Protein AF-A0AAV8ZQB9-F1 (afdb_monomer)

pLDDT: mean 94.6, std 6.57, range [67.31, 98.44]

Sequence (59 aa):
MKWFHGHLSGKEAEKLILDRGKNGSFLVRESQSKPGDFVLSVRTDDKVTHVMIRCTPVS

Solvent-accessible surface area (backbone atoms only — not comparable to full-atom values): 3524 Å² total; per-residue (Å²): 130,79,49,71,59,46,92,43,55,71,69,58,50,44,50,51,43,67,76,74,40,57,68,72,34,59,37,36,24,40,27,87,92,44,79,79,24,33,30,43,38,35,29,56,71,97,42,68,47,79,44,81,44,79,67,72,83,84,128

Nearest PDB structures (foldseek):
  5x94-ass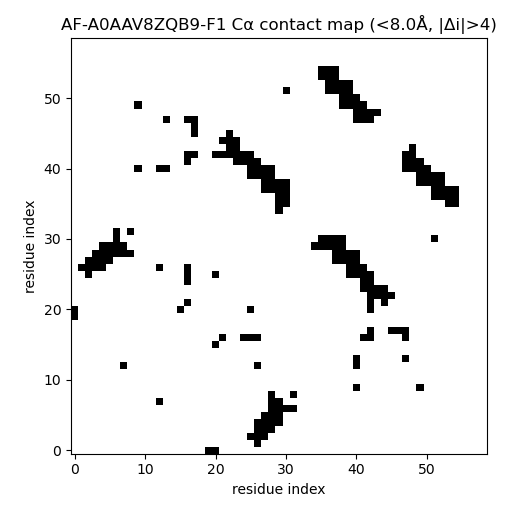embly1_A  TM=9.648E-01  e=2.841E-08  Homo sapiens
  5ibs-assembly1_A  TM=9.749E-01  e=4.246E-08  Homo sapiens
  7vxg-assembly4_D  TM=9.803E-01  e=4.246E-08  Homo sapiens
  8wx7-assembly2_B  TM=9.281E-01  e=4.134E-07  Homo sapiens
  6wo2-assembly2_B  TM=9.236E-01  e=6.014E-06  Homo sapiens

Organism: NCBI:txid1586634

Structure (mmCIF, N/CA/C/O backbone):
data_AF-A0AAV8ZQB9-F1
#
_entry.id   AF-A0AAV8ZQB9-F1
#
loop_
_atom_site.group_PDB
_atom_site.id
_atom_site.type_symbol
_atom_site.label_atom_id
_atom_site.label_alt_id
_atom_site.label_comp_id
_atom_site.label_asym_id
_atom_site.label_entity_id
_atom_site.label_seq_id
_atom_site.pdbx_PDB_ins_code
_atom_site.Cartn_x
_atom_site.Cartn_y
_atom_site.Cartn_z
_atom_site.occupancy
_atom_site.B_iso_or_equiv
_atom_site.auth_seq_id
_atom_site.auth_comp_id
_atom_site.auth_asym_id
_atom_site.auth_atom_id
_atom_site.pdbx_PDB_model_num
ATOM 1 N N . MET A 1 1 ? -13.403 2.587 -1.262 1.00 76.69 1 MET A N 1
ATOM 2 C CA . MET A 1 1 ? -12.160 3.256 -1.707 1.00 76.69 1 MET A CA 1
ATOM 3 C C . MET A 1 1 ? -11.835 2.801 -3.115 1.00 76.69 1 MET A C 1
ATOM 5 O O . MET A 1 1 ? -12.205 1.685 -3.459 1.00 76.69 1 MET A O 1
ATOM 9 N N . LYS A 1 2 ? -11.173 3.636 -3.924 1.00 91.25 2 LYS A N 1
ATOM 10 C CA . LYS A 1 2 ? -10.559 3.141 -5.164 1.00 91.25 2 LYS A CA 1
ATOM 11 C C . LYS A 1 2 ? -9.460 2.143 -4.792 1.00 91.25 2 LYS A C 1
ATOM 13 O O . LYS A 1 2 ? -8.837 2.298 -3.745 1.00 91.25 2 LYS A O 1
ATOM 18 N N . TRP A 1 3 ? -9.276 1.113 -5.605 1.00 94.88 3 TRP A N 1
ATOM 19 C CA . TRP A 1 3 ? -8.322 0.040 -5.325 1.00 94.88 3 TRP A CA 1
ATOM 20 C C . TRP A 1 3 ? -6.943 0.321 -5.927 1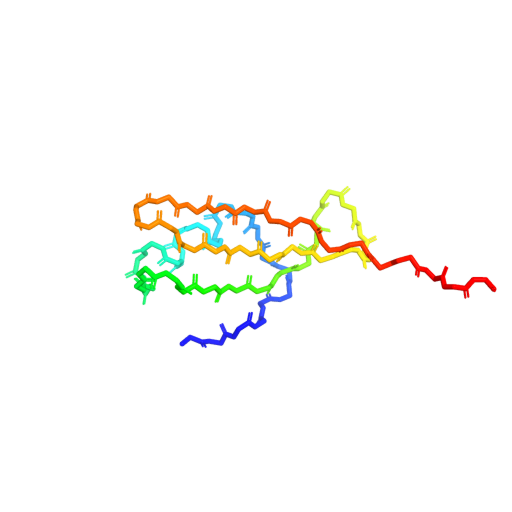.00 94.88 3 TRP A C 1
ATOM 22 O O . TRP A 1 3 ? -5.962 -0.152 -5.377 1.00 94.88 3 TRP A O 1
ATOM 32 N N . PHE A 1 4 ? -6.840 1.123 -6.991 1.00 97.25 4 PHE A N 1
ATOM 33 C CA . PHE A 1 4 ? -5.567 1.543 -7.585 1.00 97.25 4 PHE A CA 1
ATOM 34 C C . PHE A 1 4 ? -5.320 3.032 -7.368 1.00 97.25 4 PHE A C 1
ATOM 36 O O . PHE A 1 4 ? -6.221 3.844 -7.588 1.00 97.25 4 PHE A O 1
ATOM 43 N N . HIS A 1 5 ? -4.104 3.375 -6.942 1.00 96.81 5 HIS A N 1
ATOM 44 C CA . HIS A 1 5 ? -3.710 4.749 -6.605 1.00 96.81 5 HIS A CA 1
ATOM 45 C C . HIS A 1 5 ? -2.463 5.235 -7.351 1.00 96.81 5 HIS A C 1
ATOM 47 O O . HIS A 1 5 ? -2.014 6.345 -7.088 1.00 96.81 5 HIS A O 1
ATOM 53 N N . GLY A 1 6 ? -1.916 4.451 -8.290 1.00 96.31 6 GLY A N 1
ATOM 54 C CA . GLY A 1 6 ? -0.747 4.853 -9.079 1.00 96.31 6 GLY A CA 1
ATOM 55 C C . GLY A 1 6 ? 0.434 5.244 -8.190 1.00 96.31 6 GLY A C 1
ATOM 56 O O . GLY A 1 6 ? 0.821 4.477 -7.304 1.00 96.31 6 GLY A O 1
ATOM 57 N N . HIS A 1 7 ? 0.967 6.446 -8.399 1.00 96.00 7 HIS A N 1
ATOM 58 C CA . HIS A 1 7 ? 2.087 7.006 -7.646 1.00 96.00 7 HIS A CA 1
ATOM 59 C C . HIS A 1 7 ? 1.683 7.424 -6.218 1.00 96.00 7 HIS A C 1
ATOM 61 O O . HIS A 1 7 ? 1.559 8.605 -5.903 1.00 96.00 7 HIS A O 1
ATOM 67 N N . LEU A 1 8 ? 1.479 6.440 -5.343 1.00 97.69 8 LEU A N 1
ATOM 68 C CA . LEU A 1 8 ? 1.221 6.628 -3.916 1.00 97.69 8 LEU A CA 1
ATOM 69 C C . LEU A 1 8 ? 2.391 6.049 -3.113 1.00 97.69 8 LEU A C 1
ATOM 71 O O . LEU A 1 8 ? 2.856 4.940 -3.401 1.00 97.69 8 LEU A O 1
ATOM 75 N N . SER A 1 9 ? 2.866 6.759 -2.091 1.00 97.88 9 SER A N 1
ATOM 76 C CA . SER A 1 9 ? 3.914 6.226 -1.215 1.00 97.88 9 SER A CA 1
ATOM 77 C C . SER A 1 9 ? 3.375 5.164 -0.250 1.00 97.88 9 SER A C 1
ATOM 79 O O . SER A 1 9 ? 2.172 5.049 -0.006 1.00 97.88 9 SER A O 1
ATOM 81 N N . GLY A 1 10 ? 4.281 4.379 0.345 1.00 97.38 10 GLY A N 1
ATOM 82 C CA . GLY A 1 10 ? 3.917 3.419 1.394 1.00 97.38 10 GLY A CA 1
ATOM 83 C C . GLY A 1 10 ? 3.235 4.088 2.589 1.00 97.38 10 GLY A C 1
ATOM 84 O O . GLY A 1 10 ? 2.161 3.657 2.988 1.00 97.38 10 GLY A O 1
ATOM 85 N N . LYS A 1 11 ? 3.792 5.202 3.078 1.00 97.94 11 LYS A N 1
ATOM 86 C CA . LYS A 1 11 ? 3.242 5.951 4.220 1.00 97.94 11 LYS A CA 1
ATOM 87 C C . LYS A 1 11 ? 1.858 6.538 3.940 1.00 97.94 11 LYS A C 1
ATOM 89 O O . LYS A 1 11 ? 0.986 6.509 4.805 1.00 97.94 11 LYS A O 1
ATOM 94 N N . GLU A 1 12 ? 1.634 7.071 2.740 1.00 97.94 12 GLU A N 1
ATOM 95 C CA . GLU A 1 12 ? 0.308 7.572 2.357 1.00 97.94 12 GLU A CA 1
ATOM 96 C C . GLU A 1 12 ? -0.706 6.431 2.239 1.00 97.94 12 GLU A C 1
ATOM 98 O O . GLU A 1 12 ? -1.850 6.586 2.664 1.00 97.94 12 GLU A O 1
ATOM 103 N N . ALA A 1 13 ? -0.283 5.271 1.722 1.00 97.94 13 ALA A N 1
ATOM 104 C CA . ALA A 1 13 ? -1.116 4.075 1.667 1.00 97.94 13 ALA A CA 1
ATOM 105 C C . ALA A 1 13 ? -1.496 3.570 3.065 1.00 97.94 13 ALA A C 1
ATOM 107 O O . ALA A 1 13 ? -2.667 3.264 3.291 1.0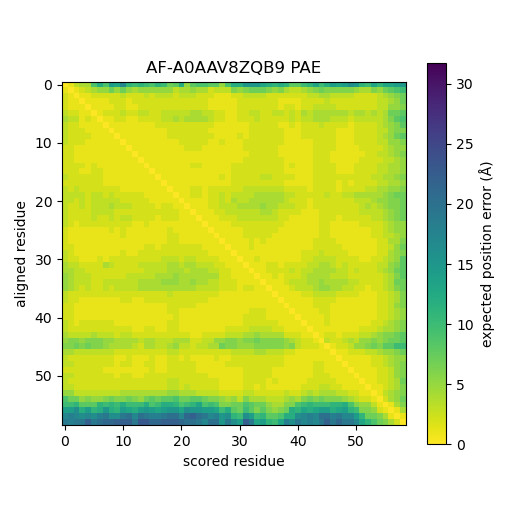0 97.94 13 ALA A O 1
ATOM 108 N N . GLU A 1 14 ? -0.537 3.519 3.996 1.00 98.00 14 GLU A N 1
ATOM 109 C CA . GLU A 1 14 ? -0.768 3.161 5.401 1.00 98.00 14 GLU A CA 1
ATOM 110 C C . GLU A 1 14 ? -1.816 4.076 6.030 1.00 98.00 14 GLU A C 1
ATOM 112 O O . GLU A 1 14 ? -2.850 3.599 6.498 1.00 98.00 14 GLU A O 1
ATOM 117 N N . LYS A 1 15 ? -1.588 5.394 5.963 1.00 97.75 15 LYS A N 1
ATOM 118 C CA . LYS A 1 15 ? -2.512 6.396 6.500 1.00 97.75 15 LYS A CA 1
ATOM 119 C C . LYS A 1 15 ? -3.911 6.235 5.911 1.00 97.75 15 LYS A C 1
ATOM 121 O O . LYS A 1 15 ? -4.889 6.159 6.644 1.00 97.75 15 LYS A O 1
ATOM 126 N N . LEU A 1 16 ? -4.020 6.132 4.587 1.00 97.31 16 LEU A N 1
ATOM 127 C CA . LEU A 1 16 ? -5.312 6.039 3.915 1.00 97.31 16 LEU A CA 1
ATOM 128 C C . LEU A 1 16 ? -6.094 4.782 4.328 1.00 97.31 16 LEU A C 1
ATOM 130 O O . LEU A 1 16 ? -7.298 4.859 4.583 1.00 97.31 16 LEU A O 1
ATOM 134 N N . ILE A 1 17 ? -5.421 3.632 4.388 1.00 97.06 17 ILE A N 1
ATOM 135 C CA . ILE A 1 17 ? -6.028 2.353 4.766 1.00 97.06 17 ILE A CA 1
ATOM 136 C C . ILE A 1 17 ? -6.412 2.315 6.248 1.00 97.06 17 ILE A C 1
ATOM 138 O O . ILE A 1 17 ? -7.471 1.775 6.576 1.00 97.06 17 ILE A O 1
ATOM 142 N N . LEU A 1 18 ? -5.587 2.866 7.138 1.00 96.88 18 LEU A N 1
ATOM 143 C CA . LEU A 1 18 ? -5.878 2.896 8.571 1.00 96.88 18 LEU A CA 1
ATOM 144 C C . LEU A 1 18 ? -7.018 3.872 8.893 1.00 96.88 18 LEU A C 1
ATOM 146 O O . LEU A 1 18 ? -7.914 3.512 9.656 1.00 96.88 18 LEU A O 1
ATOM 150 N N . ASP A 1 19 ? -7.044 5.040 8.243 1.00 96.38 19 ASP A N 1
ATOM 151 C CA . ASP A 1 19 ? -8.052 6.081 8.482 1.00 96.38 19 ASP A CA 1
ATOM 152 C C . ASP A 1 19 ? -9.427 5.721 7.899 1.00 96.38 19 ASP A C 1
ATOM 154 O O . ASP A 1 19 ? -10.461 6.086 8.455 1.00 96.38 19 ASP A O 1
ATOM 158 N N . ARG A 1 20 ? -9.465 5.059 6.732 1.00 95.38 20 ARG A N 1
ATOM 159 C CA . ARG A 1 20 ? -10.712 4.877 5.958 1.00 95.38 20 ARG A CA 1
ATOM 160 C C . ARG A 1 20 ? -11.063 3.427 5.649 1.00 95.38 20 ARG A C 1
ATOM 162 O O . ARG A 1 20 ? -12.155 3.156 5.148 1.00 95.38 20 ARG A O 1
ATOM 169 N N . GLY A 1 21 ? -10.123 2.508 5.831 1.00 94.88 21 GLY A N 1
ATOM 170 C CA . GLY A 1 21 ? -10.304 1.086 5.562 1.00 94.88 21 GLY A CA 1
ATOM 171 C C . GLY A 1 21 ? -10.745 0.330 6.809 1.00 94.88 21 GLY A C 1
ATOM 172 O O . GLY A 1 21 ? -10.591 0.789 7.931 1.00 94.88 21 GLY A O 1
ATOM 173 N N . LYS A 1 22 ? -11.261 -0.875 6.603 1.00 95.94 22 LYS A N 1
ATOM 174 C CA . LYS A 1 22 ? -11.491 -1.895 7.638 1.00 95.94 22 LYS A CA 1
ATOM 175 C C . LYS A 1 22 ? -10.480 -3.033 7.498 1.00 95.94 22 LYS A C 1
ATOM 177 O O . LYS A 1 22 ? -9.787 -3.093 6.481 1.00 95.94 22 L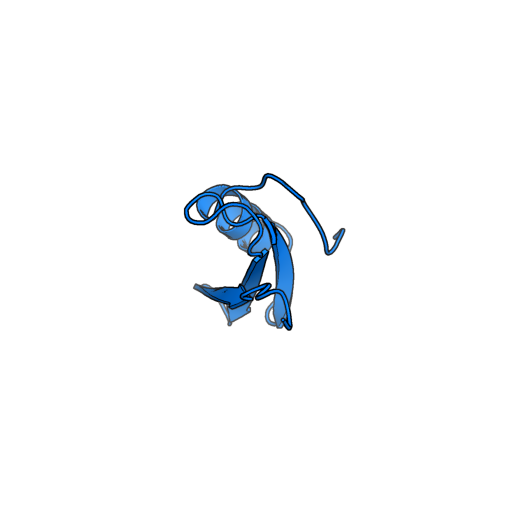YS A O 1
ATOM 182 N N . ASN A 1 23 ? -10.417 -3.945 8.466 1.00 97.12 23 ASN A N 1
ATOM 183 C CA . ASN A 1 23 ? -9.587 -5.147 8.348 1.00 97.12 23 ASN A CA 1
ATOM 184 C C . ASN A 1 23 ? -9.832 -5.864 7.000 1.00 97.12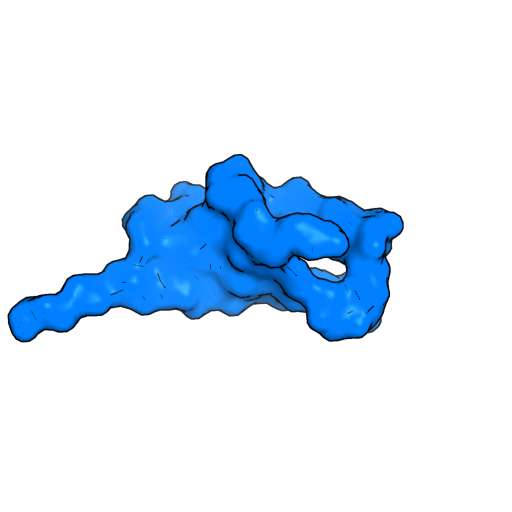 23 ASN A C 1
ATOM 186 O O . ASN A 1 23 ? -10.979 -5.964 6.553 1.00 97.12 23 ASN A O 1
ATOM 190 N N . GLY A 1 24 ? -8.762 -6.274 6.317 1.00 96.31 24 GLY A N 1
ATOM 191 C CA . GLY A 1 24 ? -8.803 -6.830 4.960 1.00 96.31 24 GLY A CA 1
ATOM 192 C C . GLY A 1 24 ? -8.944 -5.806 3.822 1.00 96.31 24 GLY A C 1
ATOM 193 O O . GLY A 1 24 ? -8.938 -6.190 2.654 1.00 96.31 24 GLY A O 1
ATOM 194 N N . SER A 1 25 ? -9.060 -4.503 4.111 1.00 97.44 25 SER A N 1
ATOM 195 C CA . SER A 1 25 ? -9.015 -3.471 3.063 1.00 97.44 25 SER A CA 1
ATOM 196 C C . SER A 1 25 ? -7.637 -3.420 2.425 1.00 97.44 25 SER A C 1
ATOM 198 O O . SER A 1 25 ? -6.625 -3.576 3.105 1.00 97.44 25 SER A O 1
ATOM 200 N N . PHE A 1 26 ? -7.600 -3.145 1.127 1.00 98.06 26 PHE A N 1
ATOM 201 C CA . PHE A 1 26 ? -6.359 -3.103 0.376 1.00 98.06 26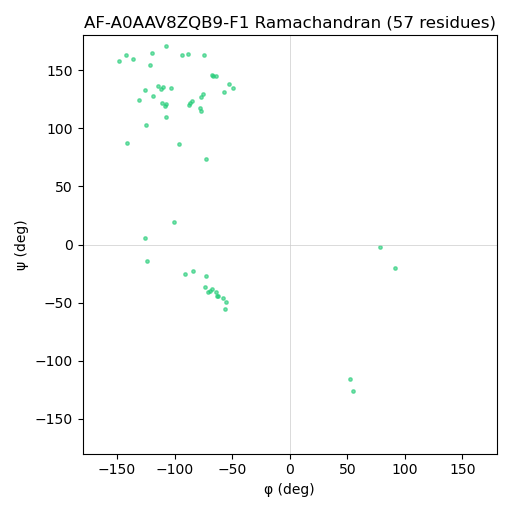 PHE A CA 1
ATOM 202 C C . PHE A 1 26 ? -6.357 -1.989 -0.666 1.00 98.06 26 PHE A C 1
ATOM 204 O O . PHE A 1 26 ? -7.405 -1.457 -1.046 1.00 98.06 26 PHE A O 1
ATOM 211 N N . LEU A 1 27 ? -5.159 -1.669 -1.144 1.00 98.38 27 LEU A N 1
ATOM 212 C CA . LEU A 1 27 ? -4.944 -0.885 -2.350 1.00 98.38 27 LEU A CA 1
ATOM 213 C C . LEU A 1 27 ? -3.661 -1.318 -3.056 1.00 98.38 27 LEU A C 1
ATOM 215 O O . LEU A 1 27 ? -2.747 -1.864 -2.441 1.00 98.38 27 LEU A O 1
ATOM 219 N N . VAL A 1 28 ? -3.589 -1.033 -4.348 1.00 98.31 28 VAL A N 1
ATOM 220 C CA . VAL A 1 28 ? -2.428 -1.231 -5.208 1.00 98.31 28 VAL A CA 1
ATOM 221 C C . VAL A 1 28 ? -1.856 0.133 -5.584 1.00 98.31 28 VAL A C 1
ATOM 223 O O . VAL A 1 28 ? -2.593 1.062 -5.929 1.00 98.31 28 VAL A O 1
ATOM 226 N N . ARG A 1 29 ? -0.533 0.243 -5.516 1.00 98.25 29 ARG A N 1
ATOM 227 C CA . ARG A 1 29 ? 0.250 1.431 -5.873 1.00 98.25 29 ARG A CA 1
ATOM 228 C C . ARG A 1 29 ? 1.470 1.026 -6.692 1.00 98.25 29 ARG A C 1
ATOM 230 O O . ARG A 1 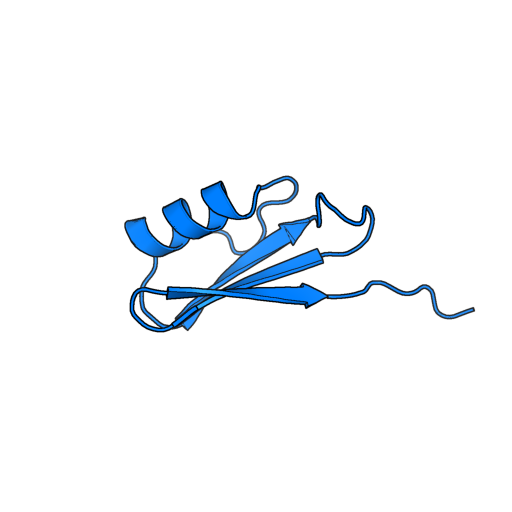29 ? 1.895 -0.126 -6.635 1.00 98.25 29 ARG A O 1
ATOM 237 N N . GLU A 1 30 ? 2.037 1.958 -7.433 1.00 97.88 30 GLU A N 1
ATOM 238 C CA . GLU A 1 30 ? 3.318 1.777 -8.113 1.00 97.88 30 GLU A CA 1
ATOM 239 C C . GLU A 1 30 ? 4.456 1.677 -7.090 1.00 97.88 30 GLU A C 1
ATOM 241 O O . GLU A 1 30 ? 4.435 2.291 -6.014 1.00 97.88 30 GLU A O 1
ATOM 246 N N . SER A 1 31 ? 5.463 0.871 -7.409 1.00 96.56 31 SER A N 1
ATOM 247 C CA . SER A 1 31 ? 6.670 0.777 -6.601 1.00 96.56 31 SER A CA 1
ATOM 248 C C . SER A 1 31 ? 7.572 1.985 -6.853 1.00 96.56 31 SER A C 1
ATOM 250 O O . SER A 1 31 ? 8.129 2.153 -7.934 1.00 96.56 31 SER A O 1
ATOM 252 N N . GLN A 1 32 ? 7.769 2.808 -5.822 1.00 95.38 32 GLN A N 1
ATOM 253 C CA . GLN A 1 32 ? 8.715 3.928 -5.879 1.00 95.38 32 GLN A CA 1
ATOM 254 C C . GLN A 1 32 ? 10.180 3.467 -5.834 1.00 95.38 32 GLN A C 1
ATOM 256 O O . GLN A 1 32 ? 11.053 4.154 -6.351 1.00 95.38 32 GLN A O 1
ATOM 261 N N . SER A 1 33 ? 10.466 2.311 -5.223 1.00 93.44 33 SER A N 1
ATOM 262 C CA . SER A 1 33 ? 11.830 1.772 -5.133 1.00 93.44 33 SER A CA 1
ATOM 263 C C . SER A 1 33 ? 12.248 0.980 -6.370 1.00 93.44 33 SER A C 1
ATOM 265 O O . SER A 1 33 ? 13.441 0.832 -6.623 1.00 93.44 33 SER A O 1
ATOM 267 N N . LYS A 1 34 ? 11.284 0.459 -7.134 1.00 93.94 34 LYS A N 1
ATOM 268 C CA . LYS A 1 34 ? 11.534 -0.305 -8.356 1.00 93.94 34 LYS A CA 1
ATOM 269 C C . LYS A 1 34 ? 10.487 0.044 -9.420 1.00 93.94 34 LYS A C 1
ATOM 271 O O . LYS A 1 34 ? 9.460 -0.628 -9.486 1.00 93.94 34 LYS A O 1
ATOM 276 N N . PRO A 1 35 ? 10.728 1.090 -10.231 1.00 93.75 35 PRO A N 1
ATOM 277 C CA . PRO A 1 35 ? 9.808 1.501 -11.287 1.00 93.75 35 PRO A CA 1
ATOM 278 C C . PRO A 1 35 ? 9.430 0.338 -12.213 1.00 93.75 35 PRO A C 1
ATOM 280 O O . PRO A 1 35 ? 10.283 -0.470 -12.578 1.00 93.75 35 PRO A O 1
ATOM 283 N N . GLY A 1 36 ? 8.149 0.257 -12.573 1.00 93.75 36 GLY A N 1
ATOM 284 C CA . GLY A 1 36 ? 7.578 -0.843 -13.360 1.00 93.75 36 GLY A CA 1
ATOM 285 C C . GLY A 1 36 ? 7.005 -1.993 -12.523 1.00 93.75 36 GLY A C 1
ATOM 286 O O . GLY A 1 36 ? 6.145 -2.713 -13.020 1.00 93.75 36 GLY A O 1
ATOM 287 N N . ASP A 1 37 ? 7.404 -2.132 -11.254 1.00 96.12 37 ASP A N 1
ATOM 288 C CA . ASP A 1 37 ? 6.754 -3.0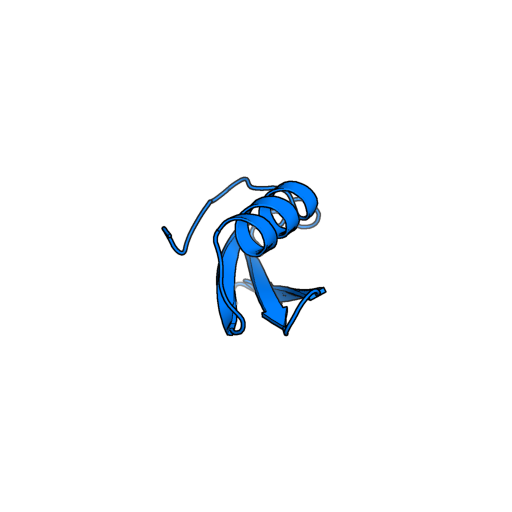42 -10.305 1.00 96.12 37 ASP A CA 1
ATOM 289 C C . ASP A 1 37 ? 5.591 -2.346 -9.571 1.00 96.12 37 ASP A C 1
ATOM 291 O O . ASP A 1 37 ? 5.496 -1.115 -9.501 1.00 96.12 37 ASP A O 1
ATOM 295 N N . PHE A 1 38 ? 4.729 -3.147 -8.947 1.00 97.88 38 PHE A N 1
ATOM 296 C CA . PHE A 1 38 ? 3.606 -2.679 -8.134 1.00 97.88 38 PHE A CA 1
ATOM 297 C C . PHE A 1 38 ? 3.726 -3.162 -6.689 1.00 97.88 38 PHE A C 1
ATOM 299 O O . PHE A 1 38 ? 4.476 -4.081 -6.367 1.00 97.88 38 PHE A O 1
ATOM 306 N N . VAL A 1 39 ? 2.953 -2.555 -5.795 1.00 98.31 39 VAL A N 1
ATOM 307 C CA . VAL A 1 39 ? 2.857 -2.949 -4.390 1.00 98.31 39 VAL A CA 1
ATOM 308 C C . VAL A 1 39 ? 1.392 -3.070 -3.995 1.00 98.31 39 VAL A C 1
ATOM 310 O O . VAL A 1 39 ? 0.632 -2.106 -4.100 1.00 98.31 39 VAL A O 1
ATOM 313 N N . LEU A 1 40 ? 1.009 -4.236 -3.482 1.00 98.44 40 LEU A N 1
ATOM 314 C CA . LEU A 1 40 ? -0.263 -4.460 -2.803 1.00 98.44 40 LEU A CA 1
ATOM 315 C C . LEU A 1 40 ? -0.092 -4.126 -1.317 1.00 98.44 40 LEU A C 1
ATOM 317 O O . LEU A 1 40 ? 0.730 -4.723 -0.630 1.00 98.44 40 LEU A O 1
ATOM 321 N N . SER A 1 41 ? -0.860 -3.164 -0.819 1.00 98.44 41 SER A N 1
ATOM 322 C CA . SER A 1 41 ? -0.873 -2.761 0.591 1.00 98.44 41 SER A CA 1
ATOM 323 C C . SER A 1 41 ? -2.174 -3.248 1.223 1.00 98.44 41 SER A C 1
ATOM 325 O O . SER A 1 41 ? -3.242 -2.885 0.734 1.00 98.44 41 SER A O 1
ATOM 327 N N . VAL A 1 42 ? -2.101 -4.072 2.270 1.00 98.25 42 VAL A N 1
ATOM 328 C CA . VAL A 1 42 ? -3.259 -4.748 2.887 1.00 98.25 42 VAL A CA 1
ATOM 329 C C . VAL A 1 42 ? -3.319 -4.450 4.378 1.00 98.25 42 VAL A C 1
ATOM 331 O O . VAL A 1 42 ? -2.313 -4.597 5.068 1.00 98.25 42 VAL A O 1
ATOM 334 N N . ARG A 1 43 ? -4.498 -4.079 4.885 1.00 97.75 43 ARG A N 1
ATOM 335 C CA . ARG A 1 43 ? -4.764 -3.962 6.322 1.00 97.75 43 ARG A CA 1
ATOM 336 C C . ARG A 1 43 ? -4.964 -5.333 6.949 1.00 97.75 43 ARG A C 1
ATOM 338 O O . ARG A 1 43 ? -5.856 -6.068 6.529 1.00 97.75 43 ARG A O 1
ATOM 345 N N . THR A 1 44 ? -4.214 -5.607 8.002 1.00 96.19 44 THR A N 1
ATOM 346 C CA . THR A 1 44 ? -4.418 -6.725 8.925 1.00 96.19 44 THR A CA 1
ATOM 347 C C . THR A 1 44 ? -4.513 -6.144 10.330 1.00 96.19 44 THR A C 1
ATOM 349 O O . THR A 1 44 ? -3.502 -5.726 10.899 1.00 96.19 44 THR A O 1
ATOM 352 N N . ASP A 1 45 ? -5.737 -6.053 10.839 1.00 92.25 45 ASP A N 1
ATOM 353 C CA . ASP A 1 45 ? -6.103 -5.352 12.071 1.00 92.25 45 ASP A CA 1
ATOM 354 C C . ASP A 1 45 ? -5.582 -3.911 12.058 1.00 92.25 45 ASP A C 1
ATOM 356 O O . ASP A 1 45 ? -5.985 -3.140 11.191 1.00 92.25 45 ASP A O 1
ATOM 360 N N . ASP A 1 46 ? -4.666 -3.537 12.947 1.00 92.00 46 ASP A N 1
ATOM 361 C CA . ASP A 1 46 ? -4.110 -2.177 13.021 1.00 92.00 46 ASP A CA 1
ATOM 362 C C . ASP A 1 46 ? -2.734 -2.046 12.365 1.00 92.00 46 ASP A C 1
ATOM 364 O O . ASP A 1 46 ? -1.980 -1.108 12.622 1.00 92.00 46 ASP A O 1
ATOM 368 N N . LYS A 1 47 ? -2.392 -2.998 11.495 1.00 96.00 47 LYS A N 1
ATOM 369 C CA . LYS A 1 47 ? -1.151 -2.996 10.722 1.00 96.00 47 LYS A CA 1
ATOM 370 C C . LYS A 1 47 ? -1.444 -3.029 9.235 1.00 96.00 47 LYS A C 1
ATOM 372 O O . LYS A 1 47 ? -2.474 -3.534 8.792 1.00 96.00 47 LYS A O 1
ATOM 377 N N . VAL A 1 48 ? -0.502 -2.516 8.456 1.00 98.06 48 VAL A N 1
ATOM 378 C CA . VAL A 1 48 ? -0.535 -2.597 6.998 1.00 98.06 48 VAL A CA 1
ATOM 379 C C . VAL A 1 48 ? 0.684 -3.375 6.529 1.00 98.06 48 VAL A C 1
ATOM 381 O O . VAL A 1 48 ? 1.812 -3.082 6.912 1.00 98.06 48 VAL A O 1
ATOM 384 N N . THR A 1 49 ? 0.441 -4.393 5.711 1.00 98.00 49 THR A N 1
ATOM 385 C CA . THR A 1 49 ? 1.479 -5.213 5.086 1.00 98.00 49 THR A CA 1
ATOM 386 C C . THR A 1 49 ? 1.633 -4.801 3.629 1.00 98.00 49 THR A C 1
ATOM 388 O O . THR A 1 49 ? 0.639 -4.650 2.918 1.00 98.00 49 THR A O 1
ATOM 391 N N . HIS A 1 50 ? 2.875 -4.646 3.170 1.00 97.94 50 HIS A N 1
ATOM 392 C CA . HIS A 1 50 ? 3.195 -4.324 1.781 1.00 97.94 50 HIS A CA 1
ATOM 393 C C . HIS A 1 50 ? 3.801 -5.536 1.073 1.00 97.94 50 HIS A C 1
ATOM 395 O O . HIS A 1 50 ? 4.865 -6.017 1.453 1.00 97.94 50 HIS A O 1
ATOM 401 N N . VAL A 1 51 ? 3.142 -6.002 0.016 1.00 97.81 51 VAL A N 1
ATOM 402 C CA . VAL A 1 51 ? 3.578 -7.132 -0.806 1.00 97.81 51 VAL A CA 1
ATOM 403 C C . VAL A 1 51 ? 3.990 -6.615 -2.181 1.00 97.81 51 VAL A C 1
ATOM 405 O O . VAL A 1 51 ? 3.197 -5.979 -2.874 1.00 97.81 51 VAL A O 1
ATOM 408 N N . MET A 1 52 ? 5.237 -6.873 -2.575 1.00 97.12 52 MET A N 1
ATOM 409 C CA . MET A 1 52 ? 5.759 -6.492 -3.891 1.00 97.12 52 MET A CA 1
ATOM 410 C C . MET A 1 52 ? 5.205 -7.422 -4.977 1.00 97.12 52 MET A C 1
ATOM 412 O O . MET A 1 52 ? 5.327 -8.641 -4.870 1.00 97.12 52 MET A O 1
ATOM 416 N N . ILE A 1 53 ? 4.666 -6.843 -6.046 1.00 96.94 53 ILE A N 1
ATOM 417 C CA . ILE A 1 53 ? 4.236 -7.534 -7.263 1.00 96.94 53 ILE A CA 1
ATOM 418 C C . ILE A 1 53 ? 5.247 -7.185 -8.353 1.00 96.94 53 ILE A C 1
ATOM 420 O O . ILE A 1 53 ? 5.311 -6.044 -8.808 1.00 96.94 53 ILE A O 1
ATOM 424 N N . ARG A 1 54 ? 6.060 -8.169 -8.749 1.00 94.00 54 ARG A N 1
ATOM 425 C CA . ARG A 1 54 ? 7.084 -7.979 -9.781 1.00 94.00 54 ARG A CA 1
ATOM 426 C C . ARG A 1 54 ? 6.473 -8.163 -11.162 1.00 94.00 54 ARG A C 1
ATOM 428 O O . ARG A 1 54 ? 5.956 -9.238 -11.456 1.00 94.00 54 ARG A O 1
ATOM 435 N N . CYS A 1 55 ? 6.591 -7.153 -12.013 1.00 87.88 55 CYS A N 1
ATOM 436 C CA . CYS A 1 55 ? 6.241 -7.271 -13.423 1.00 87.88 55 CYS A CA 1
ATOM 437 C C . CYS A 1 55 ? 7.515 -7.580 -14.205 1.00 87.88 55 CYS A C 1
ATOM 439 O O . CYS A 1 55 ? 8.215 -6.693 -14.683 1.00 87.88 55 CYS A O 1
ATOM 441 N N . THR A 1 56 ? 7.847 -8.865 -14.294 1.00 84.06 56 THR A N 1
ATOM 442 C CA . THR A 1 56 ? 8.936 -9.336 -15.153 1.00 84.06 56 THR A CA 1
ATOM 443 C C . THR A 1 56 ? 8.395 -9.573 -16.560 1.00 84.06 56 THR A C 1
ATOM 445 O O . THR A 1 56 ? 7.474 -10.384 -16.697 1.00 84.06 56 THR A O 1
ATOM 448 N N . PRO A 1 57 ? 8.940 -8.917 -17.601 1.00 77.88 57 PRO A N 1
ATOM 449 C CA . PRO A 1 57 ? 8.639 -9.288 -18.976 1.00 77.88 57 PRO A CA 1
ATOM 450 C C . PRO A 1 57 ? 9.005 -10.757 -19.185 1.00 77.88 57 PRO A C 1
ATOM 452 O O . PRO A 1 57 ? 10.092 -11.183 -18.790 1.00 77.88 57 PRO A O 1
ATOM 455 N N . VAL A 1 58 ? 8.095 -11.530 -19.773 1.00 68.75 58 VAL A N 1
ATOM 456 C CA . VAL A 1 58 ? 8.434 -12.866 -20.267 1.00 68.75 58 VAL A CA 1
ATO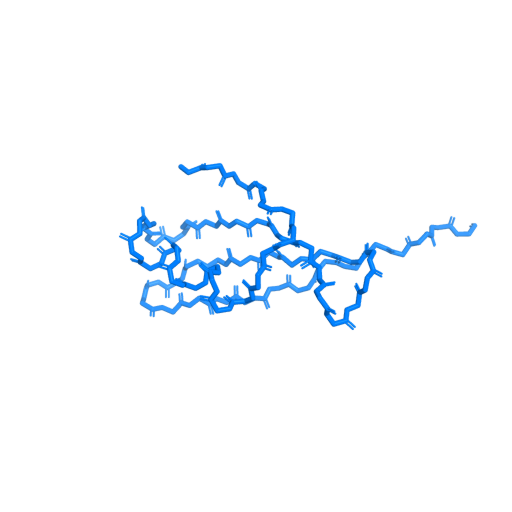M 457 C C . VAL A 1 58 ? 9.161 -12.647 -21.591 1.00 68.75 58 VAL A C 1
ATOM 459 O O . VAL A 1 58 ? 8.604 -12.005 -22.481 1.00 68.75 58 VAL A O 1
ATOM 462 N N . SER A 1 59 ? 10.424 -13.069 -21.654 1.00 67.31 59 SER A N 1
ATOM 463 C CA . SER A 1 59 ? 11.278 -13.012 -22.849 1.00 67.31 59 SER A CA 1
ATOM 464 C C . SER A 1 59 ? 10.773 -13.919 -23.957 1.00 67.31 59 SER A C 1
ATOM 466 O O . SER A 1 59 ? 10.394 -15.060 -23.600 1.00 67.31 59 SER A O 1
#

Foldseek 3Di:
DDQEDEADDPVRQLCCCQVPNDAQDWHKYADPVDGPKIWIWGHHHNDIDIDIGDDDDDD

Secondary structure (DSSP, 8-state):
--SB-SS--HHHHHHHHHHH--TT-EEEEE-SSSTT-EEEEEEETTEEEEEEE--PPP-

Radius of gyration: 11.67 Å; Cα contacts (8 Å, |Δi|>4): 110; chains: 1; bounding box: 24×21×36 Å

Mean predicted aligned error: 3.08 Å

InterPro domains:
  IPR000980 SH2 domain [PF00017] (3-56)
  IPR000980 SH2 domain [PS50001] (3-59)
  IPR000980 SH2 domain [SM00252] (1-59)
  IPR036860 SH2 domain superfamily [G3DSA:3.30.505.10] (1-59)
  IPR036860 SH2 domain superfamily [SSF55550] (2-56)